Protein AF-A0ABD0PLN9-F1 (afdb_monomer_lite)

Sequence (87 aa):
SVKEGEPAVFKCSVRHTCPSYQPTLNWSHSGKIIMSYKDIGHGNWEAESLLTFTPTIEDDHGSITCTVKYHGNVQGEMTATLPIFEK

Foldseek 3Di:
DADAQDKDKDKDKDKDLDPPWDKDKDKPDDADKDWDKDDPDPSMIMIMIMGIDHDHPVLVQHKMKIWIWTDDPDTDIDIDIDRPDDD

Structure (mmCIF, N/CA/C/O backbone):
data_AF-A0ABD0PLN9-F1
#
_entry.id   AF-A0ABD0PLN9-F1
#
loop_
_atom_site.group_PDB
_atom_site.id
_atom_site.type_symbol
_atom_site.label_atom_id
_atom_site.label_alt_id
_atom_site.label_comp_id
_atom_site.label_asym_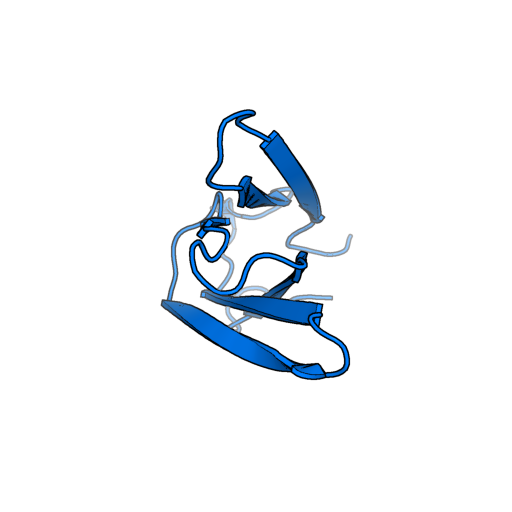id
_atom_site.label_entity_id
_atom_site.label_seq_id
_atom_site.pdbx_PDB_ins_code
_atom_site.Cartn_x
_atom_site.Cartn_y
_atom_site.Cartn_z
_atom_site.occupancy
_atom_site.B_iso_or_equiv
_atom_site.auth_seq_id
_atom_site.auth_comp_id
_atom_site.auth_asym_id
_atom_site.auth_atom_id
_atom_site.pdbx_PDB_model_num
ATOM 1 N N . SER A 1 1 ? -18.683 6.117 1.238 1.00 56.41 1 SER A N 1
ATOM 2 C CA . SER A 1 1 ? -18.830 5.899 2.686 1.00 56.41 1 SER A CA 1
ATOM 3 C C . SER A 1 1 ? -18.385 4.499 3.079 1.00 56.41 1 SER A C 1
ATOM 5 O O . SER A 1 1 ? -18.774 3.522 2.444 1.00 56.41 1 SER A O 1
ATOM 7 N N . VAL A 1 2 ? -17.539 4.397 4.103 1.00 72.12 2 VAL A N 1
ATOM 8 C CA . VAL A 1 2 ? -17.168 3.129 4.747 1.00 72.12 2 VAL A CA 1
ATOM 9 C C . VAL A 1 2 ? -17.993 2.999 6.025 1.00 72.12 2 VAL A C 1
ATOM 11 O O . VAL A 1 2 ? -18.160 3.990 6.732 1.00 72.12 2 VAL A O 1
AT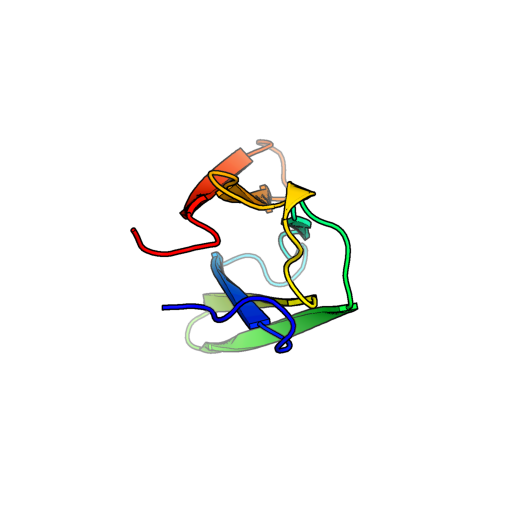OM 14 N N . LYS A 1 3 ? -18.556 1.818 6.300 1.00 72.25 3 LYS A N 1
ATOM 15 C CA . LYS A 1 3 ? -19.316 1.566 7.530 1.00 72.25 3 LYS A CA 1
ATOM 16 C C . LYS A 1 3 ? -18.410 0.977 8.603 1.00 72.25 3 LYS A C 1
ATOM 18 O O . LYS A 1 3 ? -17.619 0.083 8.318 1.00 72.25 3 LYS A O 1
ATOM 23 N N . GLU A 1 4 ? -18.565 1.460 9.830 1.00 76.12 4 GLU A N 1
ATOM 24 C CA . GLU A 1 4 ? -17.912 0.877 11.001 1.00 76.12 4 GLU A CA 1
ATOM 25 C C . GLU A 1 4 ? -18.293 -0.605 11.152 1.00 76.12 4 GLU A C 1
ATOM 27 O O . GLU A 1 4 ? -19.442 -0.990 10.921 1.00 76.12 4 GLU A O 1
ATOM 32 N N . GLY A 1 5 ? -17.321 -1.446 11.515 1.00 76.44 5 GLY A N 1
ATOM 33 C CA . GLY A 1 5 ? -17.547 -2.873 11.756 1.00 76.44 5 GLY A CA 1
ATOM 34 C C . GLY A 1 5 ? -17.699 -3.738 10.497 1.00 76.44 5 GLY A C 1
ATOM 35 O O . GLY A 1 5 ? -17.689 -4.965 10.608 1.00 76.44 5 GLY A O 1
ATOM 36 N N . GLU A 1 6 ? -17.763 -3.143 9.301 1.00 84.75 6 GLU A N 1
ATOM 37 C CA . GLU A 1 6 ? -17.735 -3.861 8.023 1.00 84.75 6 GLU A CA 1
ATOM 38 C C . GLU A 1 6 ? -16.336 -3.781 7.376 1.00 84.75 6 GLU A C 1
ATOM 40 O O . GLU A 1 6 ? -15.699 -2.726 7.407 1.00 84.75 6 GLU A O 1
ATOM 45 N N . PRO A 1 7 ? -15.821 -4.870 6.769 1.00 88.38 7 PRO A N 1
ATOM 46 C CA . PRO A 1 7 ? -14.549 -4.824 6.055 1.00 88.38 7 PRO A CA 1
ATOM 47 C C . PRO A 1 7 ? -14.563 -3.808 4.907 1.00 88.38 7 PRO A C 1
ATOM 49 O O . PRO A 1 7 ? -15.419 -3.853 4.022 1.00 88.38 7 PRO A O 1
ATOM 52 N N . ALA A 1 8 ? -13.558 -2.942 4.887 1.00 90.56 8 ALA A N 1
ATOM 53 C CA . ALA A 1 8 ? -13.332 -1.928 3.872 1.00 90.56 8 ALA A CA 1
ATOM 54 C C . ALA A 1 8 ? -12.136 -2.296 2.992 1.00 90.56 8 ALA A C 1
ATOM 56 O O . ALA A 1 8 ? -11.186 -2.930 3.457 1.00 90.56 8 ALA A O 1
ATOM 57 N N . VAL A 1 9 ? -12.165 -1.872 1.726 1.00 92.94 9 VAL A N 1
ATOM 58 C CA . VAL A 1 9 ? -11.070 -2.093 0.772 1.00 92.94 9 VAL A CA 1
ATOM 59 C C . VAL A 1 9 ? -10.580 -0.758 0.229 1.00 92.94 9 VAL A C 1
ATOM 61 O O . VAL A 1 9 ? -11.345 -0.001 -0.366 1.00 92.94 9 VAL A O 1
ATOM 64 N N . PHE A 1 10 ? -9.285 -0.504 0.382 1.00 93.19 10 PHE A N 1
ATOM 65 C CA . PHE A 1 10 ? -8.597 0.663 -0.152 1.00 93.19 10 PHE A CA 1
ATOM 66 C C . PHE A 1 10 ? -7.649 0.243 -1.267 1.00 93.19 10 PHE A C 1
ATOM 68 O O . PHE A 1 10 ? -6.940 -0.757 -1.152 1.00 93.19 10 PHE A O 1
ATOM 75 N N . LYS A 1 11 ? -7.629 1.023 -2.349 1.00 94.88 11 LYS A N 1
ATOM 76 C CA . LYS A 1 11 ? -6.797 0.774 -3.526 1.00 94.88 11 LYS A CA 1
ATOM 77 C C . LYS A 1 11 ? -5.785 1.895 -3.709 1.00 94.88 11 LYS A C 1
ATOM 79 O O . LYS A 1 11 ? -6.148 3.067 -3.731 1.00 94.88 11 LYS A O 1
ATOM 84 N N . CYS A 1 12 ? -4.533 1.516 -3.918 1.00 95.38 12 CYS A N 1
ATOM 85 C CA . CYS A 1 12 ? -3.464 2.398 -4.358 1.00 95.38 12 CYS A CA 1
ATOM 86 C C . CYS A 1 12 ? -2.883 1.831 -5.651 1.00 95.38 12 CYS A C 1
ATOM 88 O O . CYS A 1 12 ? -2.546 0.652 -5.701 1.00 95.38 12 CYS A O 1
ATOM 90 N N . SER A 1 13 ? -2.805 2.643 -6.704 1.00 95.00 13 SER A N 1
ATOM 91 C CA . SER A 1 13 ? -2.243 2.230 -7.993 1.00 95.00 13 SER A CA 1
ATOM 92 C C . SER A 1 13 ? -1.307 3.301 -8.524 1.00 95.00 13 SER A C 1
ATOM 94 O O . SER A 1 13 ? -1.567 4.498 -8.373 1.00 95.00 13 SER A O 1
ATOM 96 N N . VAL A 1 14 ? -0.224 2.866 -9.158 1.00 94.06 14 VAL A N 1
ATOM 97 C CA . VAL A 1 14 ? 0.749 3.744 -9.789 1.00 94.06 14 VAL A CA 1
ATOM 98 C C . VAL A 1 14 ? 1.219 3.172 -11.118 1.00 94.06 14 VAL A C 1
ATOM 100 O O . VAL A 1 14 ? 1.451 1.971 -11.259 1.00 94.06 14 VAL A O 1
ATOM 103 N N . ARG A 1 15 ? 1.391 4.059 -12.099 1.00 93.75 15 ARG A N 1
ATOM 104 C CA . ARG A 1 15 ? 1.983 3.718 -13.392 1.00 93.75 15 ARG A CA 1
ATOM 105 C C . ARG A 1 15 ? 3.471 4.026 -13.384 1.00 93.75 15 ARG A C 1
ATOM 107 O O . ARG A 1 15 ? 3.883 5.079 -12.905 1.00 93.75 15 ARG A O 1
ATOM 114 N N . HIS A 1 16 ? 4.268 3.123 -13.938 1.00 90.69 16 HIS A N 1
ATOM 115 C CA . HIS A 1 16 ? 5.714 3.271 -14.058 1.00 90.69 16 HIS A CA 1
ATOM 116 C C . HIS A 1 16 ? 6.217 2.657 -15.368 1.00 90.69 16 HIS A C 1
ATOM 118 O O . HIS A 1 16 ? 5.526 1.874 -16.010 1.00 90.69 16 HIS A O 1
ATOM 124 N N . THR A 1 17 ? 7.436 3.006 -15.771 1.00 90.94 17 THR A N 1
ATOM 125 C CA . THR A 1 17 ? 8.070 2.502 -17.005 1.00 90.94 17 THR A CA 1
ATOM 126 C C . THR A 1 17 ? 9.224 1.532 -16.742 1.00 90.94 17 THR A C 1
ATOM 128 O O . THR A 1 17 ? 9.874 1.066 -17.673 1.00 90.94 17 THR A O 1
ATOM 131 N N . CYS A 1 18 ? 9.504 1.223 -15.471 1.00 83.38 18 CYS A N 1
ATOM 132 C CA . CYS A 1 18 ? 10.619 0.369 -15.059 1.00 83.38 18 CYS A CA 1
ATOM 133 C C . CYS A 1 18 ? 10.136 -1.048 -14.684 1.00 83.38 18 CYS A C 1
ATOM 135 O O . CYS A 1 18 ? 9.686 -1.235 -13.553 1.00 83.38 18 CYS A O 1
ATOM 137 N N . PRO A 1 19 ? 10.211 -2.051 -15.579 1.00 78.94 19 PRO A N 1
ATOM 138 C CA . PRO A 1 19 ? 9.790 -3.423 -15.275 1.00 78.94 19 PRO A CA 1
ATOM 139 C C . PRO A 1 19 ? 10.727 -4.162 -14.316 1.00 78.94 19 PRO A C 1
ATOM 141 O O . PRO A 1 19 ? 10.282 -5.011 -13.548 1.00 78.94 19 PRO A O 1
ATOM 144 N N . SER A 1 20 ? 12.028 -3.865 -14.376 1.00 82.62 20 SER A N 1
ATOM 145 C CA . SER A 1 20 ? 13.060 -4.558 -13.596 1.00 82.62 20 SER A CA 1
ATOM 146 C C . SER A 1 20 ? 13.046 -4.181 -12.117 1.00 82.62 20 SER A C 1
ATOM 148 O O . SER A 1 20 ? 13.431 -4.993 -11.279 1.00 82.62 20 SER A O 1
ATOM 150 N N . TYR A 1 21 ? 12.586 -2.972 -11.796 1.00 83.94 21 TYR A N 1
ATOM 151 C CA . TYR A 1 21 ? 12.508 -2.456 -10.436 1.00 83.94 21 TYR A CA 1
ATOM 152 C C . TYR A 1 21 ? 11.109 -1.905 -10.171 1.00 83.94 21 TYR A C 1
ATOM 154 O O . TYR A 1 21 ? 10.830 -0.718 -10.352 1.00 83.94 21 TYR A O 1
ATOM 162 N N . GLN A 1 22 ? 10.221 -2.806 -9.762 1.00 87.62 22 GLN A N 1
ATOM 163 C CA . GLN A 1 22 ? 8.842 -2.471 -9.428 1.00 87.62 22 GLN A CA 1
ATOM 164 C C . GLN A 1 22 ? 8.787 -1.540 -8.203 1.00 87.62 22 GLN A C 1
ATOM 166 O O . GLN A 1 22 ? 9.547 -1.735 -7.248 1.00 87.62 22 GLN A O 1
ATOM 171 N N . PRO A 1 23 ? 7.904 -0.525 -8.200 1.00 91.88 23 PRO A N 1
ATOM 172 C CA . PRO A 1 23 ? 7.737 0.344 -7.048 1.00 91.88 23 PRO A CA 1
ATOM 173 C C . PRO A 1 23 ? 7.118 -0.424 -5.877 1.00 91.88 23 PRO A C 1
ATOM 175 O O . PRO A 1 23 ? 6.285 -1.312 -6.053 1.00 91.88 23 PRO A O 1
ATOM 178 N N . THR A 1 24 ? 7.505 -0.054 -4.661 1.00 91.31 24 THR A N 1
ATOM 179 C CA . THR A 1 24 ? 6.915 -0.600 -3.435 1.00 91.31 24 THR A CA 1
ATOM 180 C C . THR A 1 24 ? 5.803 0.321 -2.951 1.00 91.31 24 THR A C 1
ATOM 182 O O . THR A 1 24 ? 6.022 1.524 -2.823 1.00 91.31 24 THR A O 1
ATOM 185 N N . LEU A 1 25 ? 4.625 -0.230 -2.664 1.00 94.94 25 LEU A N 1
ATOM 186 C CA . LEU A 1 25 ? 3.480 0.505 -2.122 1.00 94.94 25 LEU A CA 1
ATOM 187 C C . LEU A 1 25 ? 3.299 0.110 -0.654 1.00 94.94 25 LEU A C 1
ATOM 189 O O . LEU A 1 25 ? 3.128 -1.069 -0.352 1.00 94.94 25 LEU A O 1
ATOM 193 N N . ASN A 1 26 ? 3.354 1.086 0.250 1.00 94.62 26 ASN A N 1
ATOM 194 C CA . ASN A 1 26 ? 3.205 0.882 1.691 1.00 94.62 26 ASN A CA 1
ATOM 195 C C . ASN A 1 26 ? 1.984 1.633 2.210 1.00 94.62 26 ASN A C 1
ATOM 197 O O . ASN A 1 26 ? 1.708 2.741 1.758 1.00 94.62 26 ASN A O 1
ATOM 201 N N . TRP A 1 27 ? 1.298 1.055 3.189 1.00 96.31 27 TRP A N 1
ATOM 202 C CA . TRP A 1 27 ? 0.131 1.659 3.822 1.00 96.31 27 TRP A CA 1
ATOM 203 C C . TRP A 1 27 ? 0.465 2.139 5.233 1.00 96.31 27 TRP A C 1
ATOM 205 O O . TRP A 1 27 ? 1.242 1.500 5.940 1.00 96.31 27 TRP A O 1
ATOM 215 N N . SER A 1 28 ? -0.151 3.242 5.662 1.00 94.38 28 SER A N 1
ATOM 216 C CA . SER A 1 28 ? -0.070 3.729 7.048 1.00 94.38 28 SER A CA 1
ATOM 217 C C . SER A 1 28 ? -0.944 2.944 8.029 1.00 94.38 28 SER A C 1
ATOM 219 O O . SER A 1 28 ? -0.916 3.229 9.222 1.00 94.38 28 SER A O 1
ATOM 221 N N . HIS A 1 29 ? -1.742 1.995 7.536 1.00 93.38 29 HIS A N 1
ATOM 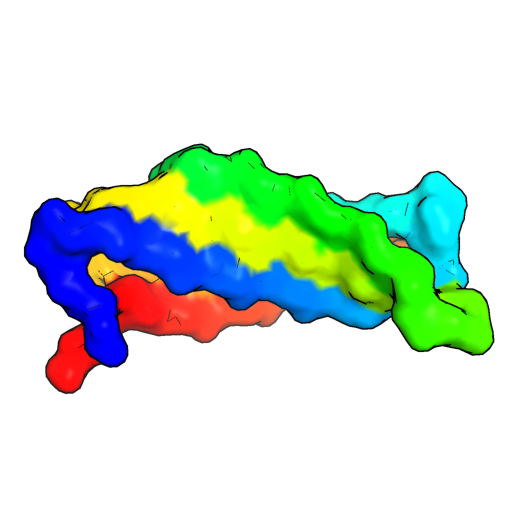222 C CA . HIS A 1 29 ? -2.667 1.189 8.327 1.00 93.38 29 HIS A CA 1
ATOM 223 C C . HIS A 1 29 ? -2.394 -0.303 8.117 1.00 93.38 29 HIS A C 1
ATOM 225 O O . HIS A 1 29 ? -1.921 -0.721 7.057 1.00 93.38 29 HIS A O 1
ATOM 231 N N . SER A 1 30 ? -2.653 -1.095 9.155 1.00 92.75 30 SER A N 1
ATOM 232 C CA . SER A 1 30 ? -2.405 -2.535 9.160 1.00 92.75 30 SER A CA 1
ATOM 233 C C . SER A 1 30 ? -3.625 -3.307 8.675 1.00 92.75 30 SER A C 1
ATOM 235 O O . SER A 1 30 ? -4.750 -3.065 9.088 1.00 92.75 30 SER A O 1
ATOM 237 N N . GLY A 1 31 ? -3.404 -4.323 7.853 1.00 93.69 31 GLY A N 1
ATOM 238 C CA . GLY A 1 31 ? -4.489 -5.166 7.376 1.00 93.69 31 GLY A CA 1
ATOM 239 C C . GLY A 1 31 ? -4.000 -6.191 6.375 1.00 93.69 31 GLY A C 1
ATOM 240 O O . GLY A 1 31 ? -2.798 -6.413 6.205 1.00 93.69 31 GLY A O 1
ATOM 241 N N . LYS A 1 32 ? -4.943 -6.825 5.685 1.00 96.88 32 LYS A N 1
ATOM 242 C CA . LYS A 1 32 ? -4.614 -7.745 4.603 1.00 96.88 32 LYS A CA 1
ATOM 243 C C . LYS A 1 32 ? -4.204 -6.937 3.378 1.00 96.88 32 LYS A C 1
ATOM 245 O O . LYS A 1 32 ? -5.035 -6.249 2.793 1.00 96.88 32 LYS A O 1
ATOM 250 N N . ILE A 1 33 ? -2.939 -7.057 2.987 1.00 97.25 33 ILE A N 1
ATOM 251 C CA . ILE A 1 33 ? -2.384 -6.392 1.807 1.00 97.25 33 ILE A CA 1
ATOM 252 C C . ILE A 1 33 ? -2.226 -7.409 0.680 1.00 97.25 33 ILE A C 1
ATOM 254 O O . ILE A 1 33 ? -1.667 -8.488 0.878 1.00 97.25 33 ILE A O 1
ATOM 25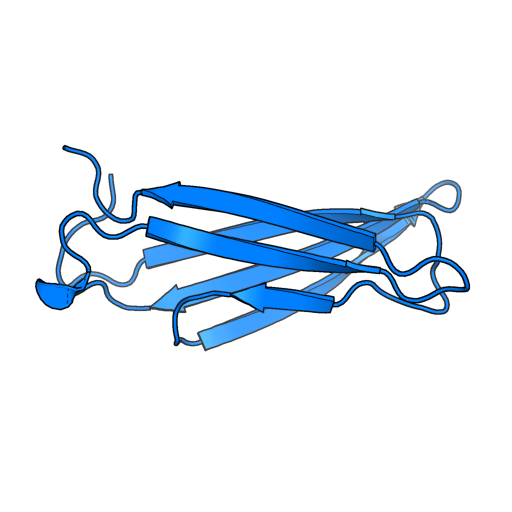8 N N . ILE A 1 34 ? -2.700 -7.053 -0.512 1.00 97.12 34 ILE A N 1
ATOM 259 C CA . ILE A 1 34 ? -2.466 -7.801 -1.748 1.00 97.12 34 ILE A CA 1
ATOM 260 C C . ILE A 1 34 ? -1.789 -6.866 -2.744 1.00 97.12 34 ILE A C 1
ATOM 262 O O . ILE A 1 34 ? -2.304 -5.789 -3.029 1.00 97.12 34 ILE A O 1
ATOM 266 N N . MET A 1 35 ? -0.643 -7.294 -3.271 1.00 95.75 35 MET A N 1
ATOM 267 C CA . MET A 1 35 ? 0.080 -6.597 -4.334 1.00 95.75 35 MET A CA 1
ATOM 268 C C . MET A 1 35 ? -0.154 -7.287 -5.673 1.00 95.75 35 MET A C 1
ATOM 270 O O . MET A 1 35 ? -0.154 -8.517 -5.750 1.00 95.75 35 MET A O 1
ATOM 274 N N . SER A 1 36 ? -0.293 -6.501 -6.735 1.00 95.00 36 SER A N 1
ATOM 275 C CA . SER A 1 36 ? -0.314 -6.997 -8.106 1.00 95.00 36 SER A CA 1
ATOM 276 C C . SER A 1 36 ? 0.466 -6.077 -9.039 1.00 95.00 36 SER A C 1
ATOM 278 O O . SER A 1 36 ? 0.580 -4.874 -8.803 1.00 95.00 36 SER A O 1
ATOM 280 N N . TYR A 1 37 ? 1.017 -6.671 -10.094 1.00 93.50 37 TYR A N 1
ATOM 281 C CA . TYR A 1 37 ? 1.800 -5.976 -11.107 1.00 93.50 37 TYR A CA 1
ATOM 282 C C . TYR A 1 37 ? 1.323 -6.410 -12.480 1.00 93.50 37 TYR A C 1
ATOM 284 O O . TYR A 1 37 ? 1.135 -7.604 -12.730 1.00 93.50 37 TYR A O 1
ATOM 292 N N . LYS A 1 38 ? 1.126 -5.444 -13.369 1.00 94.25 38 LYS A N 1
ATOM 293 C CA . LYS A 1 38 ? 0.558 -5.683 -14.690 1.00 94.25 38 LYS A CA 1
ATOM 294 C C . LYS A 1 38 ? 1.319 -4.906 -15.752 1.00 94.25 38 LYS A C 1
ATOM 296 O O . LYS A 1 38 ? 1.491 -3.698 -15.628 1.00 94.25 38 LYS A O 1
ATOM 301 N N . ASP A 1 39 ? 1.711 -5.594 -16.819 1.00 94.50 39 ASP A N 1
ATOM 302 C CA . ASP A 1 39 ? 2.127 -4.942 -18.060 1.00 94.50 39 ASP A CA 1
ATOM 303 C C . ASP A 1 39 ? 0.878 -4.362 -18.741 1.00 94.50 39 ASP A C 1
ATOM 305 O O . ASP A 1 39 ? -0.078 -5.088 -19.043 1.00 94.50 39 ASP A O 1
ATOM 309 N N . ILE A 1 40 ? 0.857 -3.043 -18.925 1.00 95.38 40 ILE A N 1
ATOM 310 C CA . ILE A 1 40 ? -0.238 -2.323 -19.590 1.00 95.38 40 ILE A CA 1
ATOM 311 C C . ILE A 1 40 ? 0.140 -1.895 -21.018 1.00 95.38 40 ILE A C 1
ATOM 313 O O . ILE A 1 40 ? -0.614 -1.167 -21.663 1.00 95.38 40 ILE A O 1
ATOM 317 N N . GLY A 1 41 ? 1.270 -2.384 -21.534 1.00 94.62 41 GLY A N 1
ATOM 318 C CA . GLY A 1 41 ? 1.735 -2.208 -22.902 1.00 94.62 41 GLY A CA 1
ATOM 319 C C . GLY A 1 41 ? 2.635 -0.990 -23.103 1.00 94.62 41 GLY A C 1
ATOM 320 O O . GLY A 1 41 ? 2.712 -0.071 -22.286 1.00 94.62 41 GLY A O 1
ATOM 321 N N . HIS A 1 42 ? 3.329 -0.970 -24.245 1.00 92.88 42 HIS A N 1
ATOM 322 C CA . HIS A 1 42 ? 4.198 0.141 -24.665 1.00 92.88 42 HIS A CA 1
ATOM 323 C C . HIS A 1 42 ? 5.279 0.519 -23.635 1.00 92.88 42 HIS A C 1
ATOM 325 O O . HIS A 1 42 ? 5.626 1.689 -23.493 1.00 92.88 42 HIS A O 1
ATOM 331 N N . GLY A 1 43 ? 5.794 -0.467 -22.893 1.00 90.25 43 GLY A N 1
ATOM 332 C CA . GLY A 1 43 ? 6.790 -0.240 -21.843 1.00 90.25 43 GLY A CA 1
ATOM 333 C C . GLY A 1 43 ? 6.226 0.386 -20.564 1.00 90.25 43 GLY A C 1
ATOM 334 O O . GLY A 1 43 ? 7.003 0.806 -19.712 1.00 90.25 43 GLY A O 1
ATOM 335 N N . ASN A 1 44 ? 4.900 0.448 -20.414 1.00 93.56 44 ASN A N 1
ATOM 336 C CA . ASN A 1 44 ? 4.238 0.925 -19.208 1.00 93.56 44 ASN A CA 1
ATOM 337 C C . ASN A 1 44 ? 3.730 -0.248 -18.377 1.00 93.56 44 ASN A C 1
ATOM 339 O O . ASN A 1 44 ? 3.198 -1.230 -18.891 1.00 93.56 44 ASN A O 1
ATOM 343 N N . TRP A 1 45 ? 3.858 -0.089 -17.071 1.00 94.56 45 TRP A N 1
ATOM 344 C CA . TRP A 1 45 ? 3.492 -1.061 -16.061 1.00 94.56 45 TRP A CA 1
ATOM 345 C C . TRP A 1 45 ? 2.623 -0.390 -15.007 1.00 94.56 45 TRP A C 1
ATOM 347 O O . TRP A 1 45 ? 2.731 0.814 -14.761 1.00 94.56 45 TRP A O 1
ATOM 357 N N . GLU A 1 46 ? 1.750 -1.172 -14.393 1.00 95.00 46 GLU A N 1
ATOM 358 C CA . GLU A 1 46 ? 0.912 -0.765 -13.277 1.00 95.00 46 GLU A CA 1
ATOM 359 C C . GLU A 1 46 ? 1.248 -1.625 -12.059 1.00 95.00 46 GLU A C 1
ATOM 361 O O . GLU A 1 46 ? 1.238 -2.855 -12.140 1.00 95.00 46 GLU A O 1
ATOM 366 N N . ALA A 1 47 ? 1.549 -0.967 -10.941 1.00 95.31 47 ALA A N 1
ATOM 367 C CA . ALA A 1 47 ? 1.674 -1.593 -9.635 1.00 95.31 47 ALA A CA 1
ATOM 368 C C . ALA A 1 47 ? 0.468 -1.185 -8.789 1.00 95.31 47 ALA A C 1
ATOM 370 O O . ALA A 1 47 ? 0.209 0.005 -8.602 1.00 95.31 47 ALA A O 1
ATOM 371 N N . GLU A 1 48 ? -0.258 -2.171 -8.275 1.00 96.31 48 GLU A N 1
ATOM 372 C CA . GLU A 1 48 ? -1.468 -1.974 -7.487 1.00 96.31 48 GLU A CA 1
ATOM 373 C C . GLU A 1 48 ? -1.345 -2.674 -6.133 1.00 96.31 48 GLU A C 1
ATOM 375 O O . GLU A 1 48 ? -0.891 -3.815 -6.039 1.00 96.31 48 GLU A O 1
ATOM 380 N N . SER A 1 49 ? -1.792 -1.984 -5.087 1.00 97.38 49 SER A N 1
ATOM 381 C CA . SER A 1 49 ? -1.935 -2.505 -3.735 1.00 97.38 49 SER A CA 1
ATOM 382 C C . SER A 1 49 ? -3.380 -2.367 -3.276 1.00 97.38 49 SER A C 1
ATOM 384 O O . SER A 1 49 ? -3.964 -1.282 -3.369 1.00 97.38 49 SER A O 1
ATOM 386 N N . LEU A 1 50 ? -3.940 -3.452 -2.749 1.00 97.00 50 LEU A N 1
ATOM 387 C CA . LEU A 1 50 ? -5.236 -3.469 -2.080 1.00 97.00 50 LEU A CA 1
ATOM 388 C C . LEU A 1 50 ? -5.016 -3.721 -0.590 1.00 97.00 50 LEU A C 1
ATOM 390 O O . LEU A 1 50 ? -4.495 -4.775 -0.223 1.00 97.00 50 LEU A O 1
ATOM 394 N N . LEU A 1 51 ? -5.428 -2.778 0.258 1.00 96.88 51 LEU A N 1
ATOM 395 C CA . LEU A 1 51 ? -5.508 -2.969 1.704 1.00 96.88 51 LEU A CA 1
ATOM 396 C C . LEU A 1 51 ? -6.951 -3.286 2.088 1.00 96.88 51 LEU A C 1
ATOM 398 O O . LEU A 1 51 ? -7.866 -2.546 1.740 1.00 96.88 51 LEU A O 1
ATOM 402 N N . THR A 1 52 ? -7.151 -4.369 2.833 1.00 95.56 52 THR A N 1
ATOM 403 C CA . THR A 1 52 ? -8.437 -4.716 3.444 1.00 95.56 52 THR A CA 1
ATOM 404 C C . THR A 1 52 ? -8.308 -4.763 4.961 1.00 95.56 52 THR A C 1
ATOM 406 O O . THR A 1 52 ? -7.485 -5.517 5.486 1.00 95.56 52 THR A O 1
ATOM 409 N N . PHE A 1 53 ? -9.143 -4.000 5.660 1.00 94.00 53 PHE A N 1
ATOM 410 C CA . PHE A 1 53 ? -9.283 -4.044 7.117 1.00 94.00 53 PHE A CA 1
ATOM 411 C C . PHE A 1 53 ? -10.711 -3.669 7.518 1.00 94.00 53 PHE A C 1
ATOM 413 O O . PHE A 1 53 ? -11.442 -3.089 6.719 1.00 94.00 53 PHE A O 1
ATOM 420 N N . THR A 1 54 ? -11.115 -4.020 8.735 1.00 91.56 54 THR A N 1
ATOM 421 C CA . THR A 1 54 ? -12.392 -3.583 9.309 1.00 91.56 54 THR A CA 1
ATOM 422 C C . THR A 1 54 ? -12.131 -2.341 10.152 1.00 91.56 54 THR A C 1
ATOM 424 O O . THR A 1 54 ? -11.437 -2.478 11.161 1.00 91.56 54 THR A O 1
ATOM 427 N N . PRO A 1 55 ? -12.633 -1.158 9.761 1.00 89.38 55 PRO A N 1
ATOM 428 C CA . PRO A 1 55 ? -12.421 0.057 10.531 1.00 89.38 55 PRO A CA 1
ATOM 429 C C . PRO A 1 55 ? -13.101 -0.007 11.894 1.00 89.38 55 PRO A C 1
ATOM 431 O O . PRO A 1 55 ? -14.221 -0.524 12.016 1.00 89.38 55 PRO A O 1
ATOM 434 N N . THR A 1 56 ? -12.431 0.550 12.895 1.00 86.88 56 THR A N 1
ATOM 435 C CA . THR A 1 56 ? -12.923 0.649 14.273 1.00 86.88 56 THR A CA 1
ATOM 436 C C . THR A 1 56 ? -13.116 2.106 14.690 1.00 86.88 56 THR A C 1
ATOM 438 O O . THR A 1 56 ? -12.787 3.028 13.944 1.00 86.88 56 THR A O 1
ATOM 441 N N . ILE A 1 57 ? -13.634 2.335 15.898 1.00 80.69 57 ILE A N 1
ATOM 442 C CA . ILE A 1 57 ? -13.766 3.684 16.462 1.00 80.69 57 ILE A CA 1
ATOM 443 C C . ILE A 1 57 ? -12.412 4.390 16.635 1.00 80.69 57 ILE A C 1
ATOM 445 O O . ILE A 1 57 ? -12.349 5.614 16.606 1.00 80.69 57 ILE A O 1
ATOM 449 N N . GLU A 1 58 ? -11.311 3.645 16.776 1.00 82.12 58 GLU A N 1
ATOM 450 C CA . GLU A 1 58 ? -9.962 4.224 16.794 1.00 82.12 58 GLU A CA 1
ATOM 451 C C . GLU A 1 58 ? -9.537 4.785 15.429 1.00 82.12 58 GLU A C 1
ATOM 453 O O . GLU A 1 58 ? -8.677 5.664 15.371 1.00 82.12 58 GLU A O 1
ATOM 458 N N . ASP A 1 59 ? -10.150 4.308 14.343 1.00 82.00 59 ASP A N 1
ATOM 459 C CA . ASP A 1 59 ? -9.953 4.836 12.994 1.00 82.00 59 ASP A CA 1
ATOM 460 C C . ASP A 1 59 ? -10.864 6.045 12.705 1.00 82.00 59 ASP A C 1
ATOM 462 O O . ASP A 1 59 ? -10.790 6.634 11.619 1.00 82.00 59 ASP A O 1
ATOM 466 N N . ASP A 1 60 ? -11.742 6.419 13.648 1.00 75.56 60 ASP A N 1
ATOM 467 C CA . ASP A 1 60 ? -12.663 7.542 13.491 1.00 75.56 60 ASP A CA 1
ATOM 468 C C . ASP A 1 60 ? -11.889 8.859 13.357 1.00 75.56 60 ASP A C 1
ATOM 470 O O . ASP A 1 60 ? -10.904 9.111 14.051 1.00 75.56 60 ASP A O 1
ATOM 474 N N . HIS A 1 61 ? -12.295 9.696 12.400 1.00 70.12 61 HIS A N 1
ATOM 475 C CA . HIS A 1 61 ? -11.548 10.881 11.947 1.00 70.12 61 HIS A CA 1
ATOM 476 C C . HIS A 1 61 ? -10.114 10.603 11.435 1.00 70.12 61 HIS A C 1
ATOM 478 O O . HIS A 1 61 ? -9.374 11.543 11.122 1.00 70.12 61 HIS A O 1
ATOM 484 N N . GLY A 1 62 ? -9.723 9.333 11.309 1.00 83.50 62 GLY A N 1
ATOM 485 C CA . GLY A 1 62 ? -8.444 8.893 10.780 1.00 83.50 62 GLY A CA 1
ATOM 486 C C . GLY A 1 62 ? -8.355 9.005 9.259 1.00 83.50 62 GLY A C 1
ATOM 487 O O . GLY A 1 62 ? -9.346 9.122 8.529 1.00 83.50 62 GLY A O 1
ATOM 488 N N . SER A 1 63 ? -7.122 8.951 8.763 1.00 89.00 63 SER A N 1
ATOM 489 C CA . SER A 1 63 ? -6.846 8.903 7.332 1.00 89.00 63 SER A CA 1
ATOM 490 C C . SER A 1 63 ? -5.885 7.774 7.014 1.00 89.00 63 SER 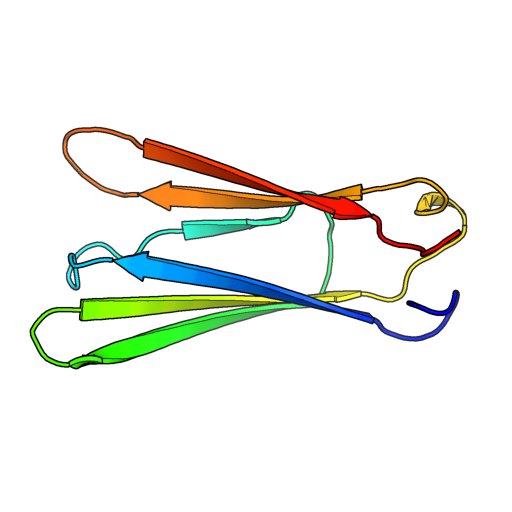A C 1
ATOM 492 O O . SER A 1 63 ? -4.971 7.465 7.781 1.00 89.00 63 SER A O 1
ATOM 494 N N . ILE A 1 64 ? -6.097 7.161 5.861 1.00 91.88 64 ILE A N 1
ATOM 495 C CA . ILE A 1 64 ? -5.211 6.156 5.316 1.00 91.88 64 ILE A CA 1
ATOM 496 C C . ILE A 1 64 ? -4.289 6.795 4.295 1.00 91.88 64 ILE A C 1
ATOM 498 O O . ILE A 1 64 ? -4.716 7.559 3.432 1.00 91.88 64 ILE A O 1
ATOM 502 N N . THR A 1 65 ? -3.012 6.459 4.388 1.00 94.44 65 THR A N 1
ATOM 503 C CA . THR A 1 65 ? -1.979 6.965 3.501 1.00 94.44 65 THR A CA 1
ATOM 504 C C . THR A 1 65 ? -1.320 5.812 2.758 1.00 94.44 65 THR A C 1
ATOM 506 O O . THR A 1 65 ? -0.917 4.828 3.377 1.00 94.44 65 THR A O 1
ATOM 509 N N . CYS A 1 66 ? -1.208 5.943 1.436 1.00 95.56 66 CYS A N 1
ATOM 510 C CA . CYS A 1 66 ? -0.377 5.082 0.602 1.00 95.56 66 CYS A CA 1
ATOM 511 C C . CYS A 1 66 ? 0.900 5.826 0.212 1.00 95.56 66 CYS A C 1
ATOM 513 O O . CYS A 1 66 ? 0.834 6.923 -0.345 1.00 95.56 66 CYS A O 1
ATOM 515 N N . THR A 1 67 ? 2.044 5.195 0.457 1.00 95.31 67 THR A N 1
ATOM 516 C CA . THR A 1 67 ? 3.374 5.683 0.105 1.00 95.31 67 THR A CA 1
ATOM 517 C C . THR A 1 67 ? 3.978 4.801 -0.980 1.00 95.31 67 THR A C 1
ATOM 519 O O . THR A 1 67 ? 4.249 3.618 -0.759 1.00 95.31 67 THR A O 1
ATOM 522 N N . VAL A 1 68 ? 4.242 5.391 -2.142 1.00 93.88 68 VAL A N 1
ATOM 523 C CA . VAL A 1 68 ? 4.903 4.748 -3.280 1.00 93.88 68 VAL A CA 1
ATOM 524 C C . VAL A 1 68 ? 6.393 5.059 -3.238 1.00 93.88 68 VAL A C 1
ATOM 526 O O . VAL A 1 68 ? 6.773 6.227 -3.265 1.00 93.88 68 VAL A O 1
ATOM 529 N N . LYS A 1 69 ? 7.235 4.026 -3.230 1.00 90.88 69 LYS A N 1
ATOM 530 C CA . LYS A 1 69 ? 8.695 4.143 -3.318 1.00 90.88 69 LYS A CA 1
ATOM 531 C C . LYS A 1 69 ? 9.197 3.585 -4.640 1.00 90.88 69 LYS A C 1
ATOM 533 O O . LYS A 1 69 ? 9.025 2.397 -4.916 1.00 90.88 69 LYS A O 1
ATOM 538 N N . TYR A 1 70 ? 9.835 4.436 -5.437 1.00 87.00 70 TYR A N 1
ATOM 539 C CA . TYR A 1 70 ? 10.478 4.034 -6.687 1.00 87.00 70 TYR A CA 1
ATOM 540 C C . TYR A 1 70 ? 11.931 3.631 -6.441 1.00 87.00 70 TYR A C 1
ATOM 542 O O . TYR A 1 70 ? 12.668 4.310 -5.725 1.00 87.00 70 TYR A O 1
ATOM 550 N N . HIS A 1 71 ? 12.344 2.531 -7.064 1.00 74.62 71 HIS A N 1
ATOM 551 C CA . HIS A 1 71 ? 13.707 2.011 -6.994 1.00 74.62 71 HIS A CA 1
ATOM 552 C C . HIS A 1 71 ? 14.505 2.504 -8.211 1.00 74.62 71 HIS A C 1
ATOM 554 O O . HIS A 1 71 ? 14.081 2.323 -9.352 1.00 74.62 71 HIS A O 1
ATOM 560 N N . GLY A 1 72 ? 15.644 3.158 -7.974 1.00 68.75 72 GLY A N 1
ATOM 561 C CA . GLY A 1 72 ? 16.506 3.724 -9.015 1.00 68.75 72 GLY A CA 1
ATOM 562 C C . GLY A 1 72 ? 17.596 4.642 -8.448 1.00 68.75 72 GLY A C 1
ATOM 563 O O . GLY A 1 72 ? 17.762 4.746 -7.235 1.00 68.75 72 GLY A O 1
ATOM 564 N N . ASN A 1 73 ? 18.329 5.332 -9.329 1.00 61.69 73 ASN A N 1
ATOM 565 C CA . ASN A 1 73 ? 19.413 6.258 -8.947 1.00 61.69 73 ASN A CA 1
ATOM 566 C C . ASN A 1 73 ? 18.906 7.535 -8.253 1.00 61.69 73 ASN A C 1
ATOM 568 O O . ASN A 1 73 ? 19.669 8.224 -7.583 1.00 61.69 73 ASN A O 1
ATOM 572 N N . VAL A 1 74 ? 17.619 7.843 -8.420 1.00 58.91 74 VAL A N 1
ATOM 573 C CA . VAL A 1 74 ? 16.915 8.905 -7.707 1.00 58.91 74 VAL A CA 1
ATOM 574 C C . VAL A 1 74 ? 15.793 8.229 -6.936 1.00 58.91 74 VAL A C 1
ATOM 576 O O . VAL A 1 74 ? 14.872 7.675 -7.535 1.00 58.91 74 VAL A O 1
ATOM 579 N N . GLN A 1 75 ? 15.898 8.226 -5.610 1.00 66.12 75 GLN A N 1
ATOM 580 C CA . GLN A 1 75 ? 14.813 7.762 -4.755 1.00 66.12 75 GLN A CA 1
ATOM 581 C C . GLN A 1 75 ? 13.673 8.780 -4.845 1.00 66.12 75 GLN A C 1
ATOM 583 O O . GLN A 1 75 ? 13.882 9.972 -4.623 1.00 66.12 75 GLN A O 1
ATOM 588 N N . GLY A 1 76 ? 12.486 8.309 -5.219 1.00 69.38 76 GLY A N 1
ATOM 589 C CA . GLY A 1 76 ? 11.270 9.113 -5.273 1.00 69.38 76 GLY A CA 1
ATOM 590 C C . GLY A 1 76 ? 10.222 8.526 -4.343 1.00 69.38 76 GLY A C 1
ATOM 591 O O . GLY A 1 76 ? 10.002 7.311 -4.356 1.00 69.38 76 GLY A O 1
ATOM 592 N N . GLU A 1 77 ? 9.581 9.386 -3.556 1.00 83.06 77 GLU A N 1
ATOM 593 C CA . GLU A 1 77 ? 8.468 9.026 -2.683 1.00 83.06 77 GLU A CA 1
ATOM 594 C C . GLU A 1 77 ? 7.236 9.851 -3.065 1.00 83.06 77 GLU A C 1
ATOM 596 O O . GLU A 1 77 ? 7.325 11.067 -3.239 1.00 83.06 77 GLU A O 1
ATOM 601 N N . MET A 1 78 ? 6.095 9.184 -3.233 1.00 82.00 78 MET A N 1
ATOM 602 C CA . MET A 1 78 ? 4.809 9.836 -3.473 1.00 82.00 78 MET A CA 1
ATOM 603 C C . MET A 1 78 ? 3.793 9.341 -2.457 1.00 82.00 78 MET A C 1
ATOM 605 O O . MET A 1 78 ? 3.665 8.136 -2.245 1.00 82.00 78 MET A O 1
ATOM 609 N N . THR A 1 79 ? 3.048 10.278 -1.883 1.00 88.69 79 THR A N 1
ATOM 610 C CA . THR A 1 79 ? 2.119 10.010 -0.792 1.00 88.69 79 THR A CA 1
ATOM 611 C C . THR A 1 79 ? 0.734 10.519 -1.162 1.00 88.69 79 THR A C 1
ATO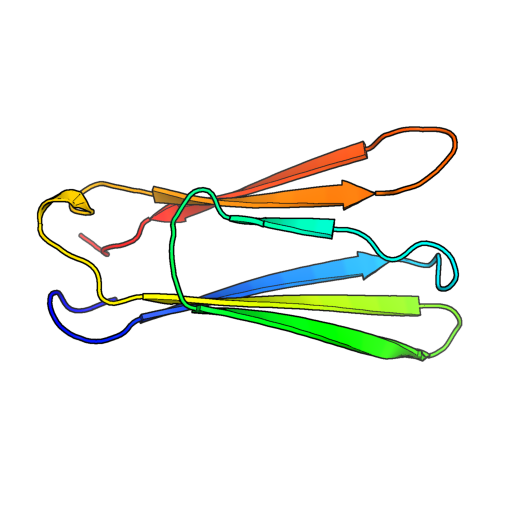M 613 O O . THR A 1 79 ? 0.586 11.663 -1.589 1.00 88.69 79 THR A O 1
ATOM 616 N N . ALA A 1 80 ? -0.278 9.670 -1.001 1.00 84.44 80 ALA A N 1
ATOM 617 C CA . ALA A 1 80 ? -1.680 10.034 -1.162 1.00 84.44 80 ALA A CA 1
ATOM 618 C C . ALA A 1 80 ? -2.465 9.619 0.083 1.00 84.44 80 ALA A C 1
ATOM 620 O O . ALA A 1 80 ? -2.288 8.504 0.577 1.00 84.44 80 ALA A O 1
ATOM 621 N N . THR A 1 81 ? -3.335 10.507 0.561 1.00 89.06 81 THR A N 1
ATOM 622 C CA . THR A 1 81 ? -4.072 10.338 1.817 1.00 89.06 81 THR A CA 1
ATOM 623 C C . THR A 1 81 ? -5.571 10.482 1.579 1.00 89.06 81 THR A C 1
ATOM 625 O O . THR A 1 81 ? -6.005 11.403 0.886 1.00 89.06 81 THR A O 1
ATOM 628 N N . LEU A 1 82 ? -6.362 9.576 2.153 1.00 86.00 82 LEU A N 1
ATOM 629 C CA . LEU A 1 82 ? -7.821 9.553 2.054 1.00 86.00 82 LEU A CA 1
ATOM 630 C C . LEU A 1 82 ? -8.441 9.380 3.450 1.00 86.00 82 LEU A C 1
ATOM 632 O O . LEU A 1 82 ? -7.882 8.643 4.263 1.00 86.00 82 LEU A O 1
ATOM 636 N N . PRO A 1 83 ? -9.574 10.034 3.759 1.00 84.44 83 PRO A N 1
ATOM 637 C CA . PRO A 1 83 ? -10.294 9.787 5.006 1.00 84.44 83 PRO A CA 1
ATOM 638 C C . PRO A 1 83 ? -10.858 8.358 5.031 1.00 84.44 83 PRO A C 1
ATOM 640 O O . PRO A 1 83 ? -11.272 7.838 3.993 1.00 84.44 83 PRO A O 1
ATOM 643 N N . ILE A 1 84 ? -10.863 7.724 6.207 1.00 82.38 84 ILE A N 1
ATOM 644 C CA . ILE A 1 84 ? -11.380 6.353 6.373 1.00 82.38 84 ILE A CA 1
ATOM 645 C C . ILE A 1 84 ? -12.911 6.366 6.405 1.00 82.38 84 ILE A C 1
ATOM 647 O O . ILE A 1 84 ? -13.552 5.633 5.653 1.00 82.38 84 ILE A O 1
ATOM 651 N N . PHE A 1 85 ? -13.494 7.248 7.213 1.00 80.25 85 PHE A N 1
ATOM 652 C CA . PHE A 1 85 ? -14.934 7.469 7.274 1.00 80.25 85 PHE A CA 1
ATOM 653 C C . PHE A 1 85 ? -15.314 8.749 6.521 1.00 80.25 85 PHE A C 1
ATOM 655 O O . PHE A 1 85 ? -14.603 9.755 6.573 1.00 80.25 85 PHE A O 1
ATOM 662 N N . GLU A 1 86 ? -16.442 8.720 5.810 1.00 64.56 86 GLU A N 1
ATOM 663 C CA . GLU A 1 86 ? -17.067 9.952 5.319 1.00 64.56 86 GLU A CA 1
ATOM 664 C C . GLU A 1 86 ? -17.907 10.542 6.456 1.00 64.56 86 GLU A C 1
ATOM 666 O O . GLU A 1 86 ? -18.623 9.796 7.124 1.00 64.56 86 GLU A O 1
ATOM 671 N N . LYS A 1 87 ? -17.778 11.857 6.680 1.00 55.81 87 LYS A N 1
ATOM 672 C CA . LYS A 1 87 ? -18.638 12.611 7.604 1.00 55.81 87 LYS A CA 1
ATOM 673 C C . LYS A 1 87 ? -20.099 12.578 7.168 1.00 55.81 87 LYS A C 1
ATOM 675 O O . LYS A 1 87 ? -20.333 12.651 5.940 1.00 55.81 87 LYS A O 1
#

Organism: Cirrhinus mrigala (NCBI:txid683832)

pLDDT: mean 87.02, std 10.26, range [55.81, 97.38]

Radius of gyration: 14.58 Å; chains: 1; bounding box: 39×20×42 Å

Secondary structure (DSSP, 8-state):
-PPTTS-EEEEEEEEES-SSSPPEEEESS-SEEEEEEEEEETTEEEEEEEEEE---GGGTT-EEEEEEEE-SSS-EEEEEEEESS--

InterPro domains:
  IPR007110 Immunoglobulin-like domain [PS50835] (1-83)
  IPR013098 Immunoglobulin I-set [PF07679] (2-72)
  IPR013783 Immunoglobulin-like fold [G3DSA:2.60.40.10] (1-86)
  IPR036179 Immunoglobulin-like domain superfamily [SSF48726] (2-76)